Protein AF-A0A4Q6C7U1-F1 (afdb_monomer_lite)

Secondary structure (DSSP, 8-state):
---HHHHHHHHHHHHHHHHHHHH-HHHHHHHHHHHHHHHHHHHHHT--SGGGS--------

pLDDT: mean 73.85, std 13.38, range [44.75, 90.19]

Foldseek 3Di:
DDDPVNVVVVVLVVQLVVVCVPPNNVVSCVVSVCVVVVVVVVVVVVPDPCVPPPPPPVPPD

Radius of gyration: 18.03 Å; chains: 1; bounding box: 35×18×55 Å

Structure (mmCIF, N/CA/C/O backbone):
data_AF-A0A4Q6C7U1-F1
#
_entry.id   AF-A0A4Q6C7U1-F1
#
loop_
_atom_site.group_PDB
_atom_site.id
_atom_site.type_symbol
_atom_site.label_atom_id
_atom_site.label_alt_id
_atom_site.label_comp_id
_atom_site.label_asym_id
_atom_site.label_entity_id
_atom_site.label_seq_id
_atom_site.pdbx_PDB_ins_code
_atom_site.Cartn_x
_atom_site.Cartn_y
_atom_site.Cartn_z
_atom_site.occupancy
_atom_site.B_iso_or_equiv
_atom_site.auth_seq_id
_atom_site.auth_comp_id
_atom_site.auth_asym_id
_atom_site.auth_atom_id
_atom_site.pdbx_PDB_model_num
ATOM 1 N N . VAL A 1 1 ? -8.473 -11.450 -20.588 1.00 55.59 1 VAL A N 1
ATOM 2 C CA . VAL A 1 1 ? -7.038 -11.366 -20.233 1.00 55.59 1 VAL A CA 1
ATOM 3 C C . VAL A 1 1 ? -6.893 -10.976 -18.762 1.00 55.59 1 VAL A C 1
ATOM 5 O O . VAL A 1 1 ? -7.508 -9.991 -18.354 1.00 55.59 1 VAL A O 1
ATOM 8 N N . PRO A 1 2 ? -6.203 -11.762 -17.919 1.00 49.75 2 PRO A N 1
ATOM 9 C CA . PRO A 1 2 ? -5.848 -11.329 -16.572 1.00 49.75 2 PRO A CA 1
ATOM 10 C C . PRO A 1 2 ? -4.616 -10.415 -16.647 1.00 49.75 2 PRO A C 1
ATOM 12 O O . PRO A 1 2 ? -3.521 -10.873 -16.951 1.00 49.75 2 PRO A O 1
ATOM 15 N N . ASN A 1 3 ? -4.788 -9.115 -16.394 1.00 73.50 3 ASN A N 1
ATOM 16 C CA . ASN A 1 3 ? -3.647 -8.214 -16.228 1.00 73.50 3 ASN A CA 1
ATOM 17 C C . ASN A 1 3 ? -3.026 -8.416 -14.842 1.00 73.50 3 ASN A C 1
ATOM 19 O O . ASN A 1 3 ? -3.744 -8.473 -13.845 1.00 73.50 3 ASN A O 1
ATOM 23 N N . PHE A 1 4 ? -1.696 -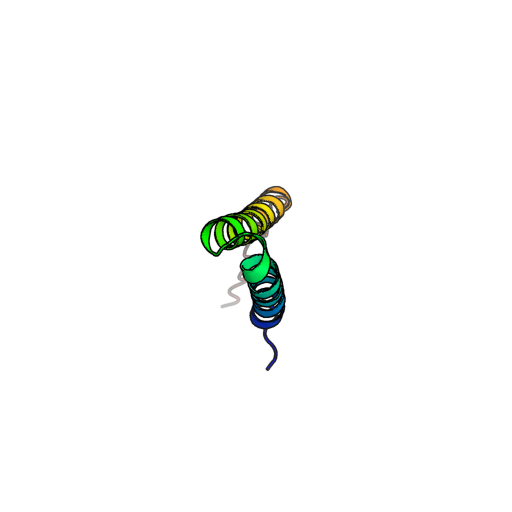8.412 -14.770 1.00 72.69 4 PHE A N 1
ATOM 24 C CA . PHE A 1 4 ? -0.947 -8.422 -13.509 1.00 72.69 4 PHE A CA 1
ATOM 25 C C . PHE A 1 4 ? -1.390 -7.288 -12.568 1.00 72.69 4 PHE A C 1
ATOM 27 O O . PHE A 1 4 ? -1.654 -7.520 -11.391 1.00 72.69 4 PHE A O 1
ATOM 34 N N . VAL A 1 5 ? -1.639 -6.092 -13.121 1.00 73.56 5 VAL A N 1
ATOM 35 C CA . VAL A 1 5 ? -2.176 -4.943 -12.368 1.00 73.56 5 VAL A CA 1
ATOM 36 C C . VAL A 1 5 ? -3.519 -5.253 -11.699 1.00 73.56 5 VAL A C 1
ATOM 38 O O . VAL A 1 5 ? -3.793 -4.804 -10.590 1.00 73.56 5 VAL A O 1
ATOM 41 N N . ARG A 1 6 ? -4.351 -6.072 -12.352 1.00 77.38 6 ARG A N 1
ATOM 42 C CA . ARG A 1 6 ? -5.674 -6.455 -11.860 1.00 77.38 6 ARG A CA 1
ATOM 43 C C . ARG A 1 6 ? -5.569 -7.489 -10.734 1.00 77.38 6 ARG A C 1
ATOM 45 O O . ARG A 1 6 ? -6.393 -7.463 -9.826 1.00 77.38 6 ARG A O 1
ATOM 52 N N . GLY A 1 7 ? -4.548 -8.348 -10.766 1.00 81.00 7 GLY A N 1
ATOM 53 C CA . GLY A 1 7 ? -4.221 -9.266 -9.670 1.00 81.00 7 GLY A CA 1
ATOM 54 C C . GLY A 1 7 ? -3.754 -8.526 -8.413 1.00 81.00 7 GLY A C 1
ATOM 55 O O . GLY A 1 7 ? -4.300 -8.749 -7.333 1.00 81.00 7 GLY A O 1
ATOM 56 N N . SER A 1 8 ? -2.825 -7.578 -8.561 1.00 81.25 8 SER A N 1
ATOM 57 C CA . SER A 1 8 ? -2.325 -6.771 -7.436 1.00 81.25 8 SER A CA 1
ATOM 58 C C . SER A 1 8 ? -3.403 -5.860 -6.842 1.00 81.25 8 SER A C 1
ATOM 60 O O . SER A 1 8 ? -3.504 -5.733 -5.622 1.00 81.25 8 SER A O 1
ATOM 62 N N . ALA A 1 9 ? -4.270 -5.284 -7.683 1.00 81.50 9 ALA A N 1
ATOM 63 C CA . ALA A 1 9 ? -5.399 -4.476 -7.222 1.00 81.50 9 ALA A CA 1
ATOM 64 C C . ALA A 1 9 ? -6.400 -5.287 -6.380 1.00 81.50 9 ALA A C 1
ATOM 66 O O . ALA A 1 9 ? -6.909 -4.781 -5.382 1.00 81.50 9 ALA A O 1
ATOM 67 N N . ILE A 1 10 ? -6.653 -6.553 -6.734 1.00 84.69 10 ILE A N 1
ATOM 68 C CA . ILE A 1 10 ? -7.517 -7.451 -5.950 1.00 84.69 10 ILE A CA 1
ATOM 69 C C . ILE A 1 10 ? -6.935 -7.716 -4.559 1.00 84.69 10 ILE A C 1
ATOM 71 O O . ILE A 1 10 ? -7.687 -7.696 -3.589 1.00 84.69 10 ILE A O 1
ATOM 75 N N . PHE A 1 11 ? -5.618 -7.908 -4.446 1.00 82.31 11 PHE A N 1
ATOM 76 C CA . PHE A 1 11 ? -4.940 -8.076 -3.156 1.00 82.31 11 PHE A CA 1
ATOM 77 C C . PHE A 1 11 ? -5.023 -6.819 -2.279 1.00 82.31 11 PHE A C 1
ATOM 79 O O . PHE A 1 11 ? -5.290 -6.906 -1.081 1.00 82.31 11 PHE A O 1
ATOM 86 N N . ALA A 1 12 ? -4.840 -5.639 -2.876 1.00 82.81 12 ALA A N 1
ATOM 87 C CA . ALA A 1 12 ? -4.952 -4.373 -2.155 1.00 82.81 12 ALA A CA 1
ATOM 88 C C . ALA A 1 12 ? -6.390 -4.119 -1.666 1.00 82.81 12 ALA A C 1
ATOM 90 O O . ALA A 1 12 ? -6.605 -3.730 -0.516 1.00 82.81 12 ALA A O 1
ATOM 91 N N . VAL A 1 13 ? -7.386 -4.380 -2.519 1.00 84.69 13 VAL A N 1
ATOM 92 C CA . VAL A 1 13 ? -8.806 -4.181 -2.194 1.00 84.69 13 VAL A CA 1
ATOM 93 C C . VAL A 1 13 ? -9.302 -5.191 -1.161 1.00 84.69 13 VAL A C 1
ATOM 95 O O . VAL A 1 13 ? -10.055 -4.806 -0.268 1.00 84.69 13 VAL A O 1
ATOM 98 N N . SER A 1 14 ? -8.885 -6.458 -1.231 1.00 83.19 14 SER A N 1
ATOM 99 C CA . SER A 1 14 ? -9.265 -7.464 -0.232 1.00 83.19 14 SER A CA 1
ATOM 100 C C . SER A 1 14 ? -8.666 -7.150 1.142 1.00 83.19 14 SER A C 1
ATOM 102 O O . SER A 1 14 ? -9.383 -7.201 2.143 1.00 83.19 14 SER A O 1
ATOM 104 N N . GLY A 1 15 ? -7.401 -6.715 1.190 1.00 80.81 15 GLY A N 1
ATOM 105 C CA . GLY A 1 15 ? -6.764 -6.217 2.412 1.00 80.81 15 GLY A CA 1
ATOM 106 C C . GLY A 1 15 ? -7.480 -4.993 2.990 1.00 80.81 15 GLY A C 1
ATOM 107 O O . GLY A 1 15 ? -7.776 -4.954 4.184 1.00 80.81 15 GLY A O 1
ATOM 108 N N . PHE A 1 16 ? -7.850 -4.026 2.142 1.00 82.00 16 PHE A N 1
ATOM 109 C CA . PHE A 1 16 ? -8.631 -2.858 2.559 1.00 82.00 16 PHE A CA 1
ATOM 110 C C . PHE A 1 16 ? -10.012 -3.243 3.104 1.00 82.00 16 PHE A C 1
ATOM 112 O O . PHE A 1 16 ? -10.431 -2.732 4.142 1.00 82.00 16 PHE A O 1
ATOM 119 N N . ALA A 1 17 ? -10.720 -4.151 2.426 1.00 82.62 17 ALA A N 1
ATOM 120 C CA . ALA A 1 17 ? -12.043 -4.612 2.834 1.00 82.62 17 ALA A CA 1
ATOM 121 C C . ALA A 1 17 ? -12.009 -5.315 4.199 1.00 82.62 17 ALA A C 1
ATOM 123 O O . ALA A 1 17 ? -12.886 -5.070 5.027 1.00 82.62 17 ALA A O 1
ATOM 124 N N . TYR A 1 18 ? -10.972 -6.119 4.456 1.00 81.25 18 TYR A N 1
ATOM 125 C CA . TYR A 1 18 ? -10.751 -6.759 5.752 1.00 81.25 18 TYR A CA 1
ATOM 126 C C . TYR A 1 18 ? -10.474 -5.727 6.856 1.00 81.25 18 TYR A C 1
ATOM 128 O O . TYR A 1 18 ? -11.059 -5.772 7.938 1.00 81.25 18 TYR A O 1
ATOM 136 N N . LEU A 1 19 ? -9.627 -4.738 6.567 1.00 74.88 19 LEU A N 1
ATOM 137 C CA . LEU A 1 19 ? -9.179 -3.766 7.562 1.00 74.88 19 LEU A CA 1
ATOM 138 C C . LEU A 1 19 ? -10.228 -2.689 7.882 1.00 74.88 19 LEU A C 1
ATOM 140 O O . LEU A 1 19 ? -10.312 -2.215 9.019 1.00 74.88 19 LEU A O 1
ATOM 144 N N . LYS A 1 20 ? -11.074 -2.346 6.901 1.00 73.69 20 LYS A N 1
ATOM 145 C CA . LYS A 1 20 ? -12.186 -1.394 7.039 1.00 73.69 20 LYS A CA 1
ATOM 146 C C . LYS A 1 20 ? -13.128 -1.768 8.185 1.00 73.69 20 LYS A C 1
ATOM 148 O O . LYS A 1 20 ? -13.620 -0.871 8.865 1.00 73.69 20 LYS A O 1
ATOM 153 N N . GLY A 1 21 ? -13.362 -3.066 8.400 1.00 72.69 21 GLY A N 1
ATOM 154 C CA . GLY A 1 21 ? -14.250 -3.565 9.452 1.00 72.69 21 GLY A CA 1
ATOM 155 C C . GLY A 1 21 ? -13.711 -3.378 10.872 1.00 72.69 21 GLY A C 1
ATOM 156 O O . GLY A 1 21 ? -14.504 -3.249 11.797 1.00 72.69 21 GLY A O 1
ATOM 157 N N . SER A 1 22 ? -12.386 -3.321 11.050 1.00 70.81 22 SER A N 1
ATOM 158 C CA . SER A 1 22 ? -11.762 -3.292 12.382 1.00 70.81 22 SER A CA 1
ATOM 159 C C . SER A 1 22 ? -11.152 -1.943 12.768 1.00 70.81 22 SER A C 1
ATOM 161 O O . SER A 1 22 ? -11.086 -1.646 13.956 1.00 70.81 22 SER A O 1
ATOM 163 N N . MET A 1 23 ? -10.672 -1.142 11.810 1.00 72.00 23 MET A N 1
ATOM 164 C CA . MET A 1 23 ? -9.866 0.063 12.090 1.00 72.00 23 MET A CA 1
ATOM 165 C C . MET A 1 23 ? -10.456 1.366 11.527 1.00 72.00 23 MET A C 1
ATOM 167 O O . MET A 1 23 ? -9.902 2.445 11.752 1.00 72.00 23 MET A O 1
ATOM 171 N N . GLY A 1 24 ? -11.584 1.284 10.815 1.00 80.31 24 GLY A N 1
ATOM 172 C CA . GLY A 1 24 ? -12.204 2.419 10.136 1.00 80.31 24 GLY A CA 1
ATOM 173 C C . GLY A 1 24 ? -11.542 2.759 8.795 1.00 80.31 24 GLY A C 1
ATOM 174 O O . GLY A 1 24 ? -10.398 2.402 8.512 1.00 80.31 24 GLY A O 1
ATOM 175 N N . VAL A 1 25 ? -12.294 3.459 7.942 1.00 82.81 25 VAL A N 1
ATOM 176 C CA . VAL A 1 25 ? -11.928 3.734 6.538 1.00 82.81 25 VAL A CA 1
ATOM 177 C C . VAL A 1 25 ? -10.616 4.515 6.422 1.00 82.81 25 VAL A C 1
ATOM 179 O O . VAL A 1 25 ? -9.799 4.203 5.560 1.00 82.81 25 VAL A O 1
ATOM 182 N N . LEU A 1 26 ? -10.404 5.501 7.299 1.00 85.94 26 LEU A N 1
ATOM 183 C CA . LEU A 1 26 ? -9.241 6.389 7.254 1.00 85.94 26 LEU A CA 1
ATOM 184 C C . LEU A 1 26 ? -7.930 5.632 7.505 1.00 85.94 26 LEU A C 1
ATOM 186 O O . LEU A 1 26 ? -7.017 5.696 6.685 1.00 85.94 26 LEU A O 1
ATOM 190 N N . ASN A 1 27 ? -7.862 4.868 8.599 1.00 84.69 27 ASN A N 1
ATOM 191 C CA . ASN A 1 27 ? -6.672 4.090 8.949 1.00 84.69 27 ASN A CA 1
ATOM 192 C C . ASN A 1 27 ? -6.395 2.996 7.912 1.00 84.69 27 ASN A C 1
ATOM 194 O O . ASN A 1 27 ? -5.249 2.791 7.515 1.00 84.69 27 ASN A O 1
ATOM 198 N N . ALA A 1 28 ? -7.448 2.336 7.419 1.00 84.62 28 ALA A N 1
ATOM 199 C CA . ALA A 1 28 ? -7.309 1.324 6.381 1.00 84.62 28 ALA A CA 1
ATOM 200 C C . ALA A 1 28 ? -6.745 1.905 5.072 1.00 84.62 28 ALA A C 1
ATOM 202 O O . ALA A 1 28 ? -5.877 1.292 4.450 1.00 84.62 28 ALA A O 1
ATOM 203 N N . ALA A 1 29 ? -7.197 3.099 4.672 1.00 84.00 29 ALA A N 1
ATOM 204 C CA . ALA A 1 29 ? -6.734 3.758 3.452 1.00 84.00 29 ALA A CA 1
ATOM 205 C C . ALA A 1 29 ? -5.277 4.214 3.585 1.00 84.00 29 ALA A C 1
ATOM 207 O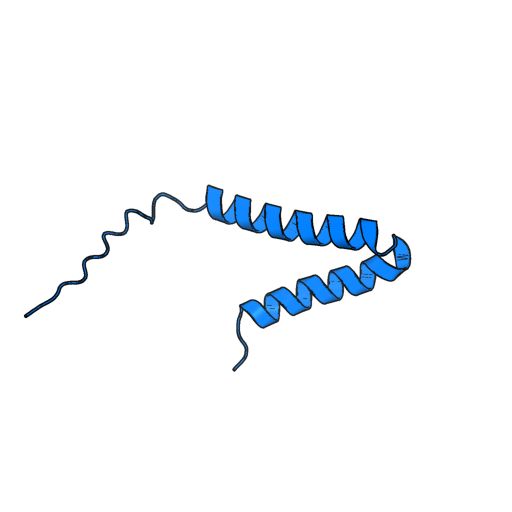 O . ALA A 1 29 ? -4.489 4.018 2.661 1.00 84.00 29 ALA A O 1
ATOM 208 N N . MET A 1 30 ? -4.904 4.759 4.749 1.00 87.62 30 MET A N 1
ATOM 209 C CA . MET A 1 30 ? -3.521 5.147 5.027 1.00 87.62 30 MET A CA 1
ATOM 210 C C . MET A 1 30 ? -2.570 3.952 4.992 1.00 87.62 30 MET A C 1
ATOM 212 O O . MET A 1 30 ? -1.501 4.055 4.393 1.00 87.62 30 MET A O 1
ATOM 216 N N . LEU A 1 31 ? -2.956 2.809 5.570 1.00 86.56 31 LEU A N 1
ATOM 217 C CA . LEU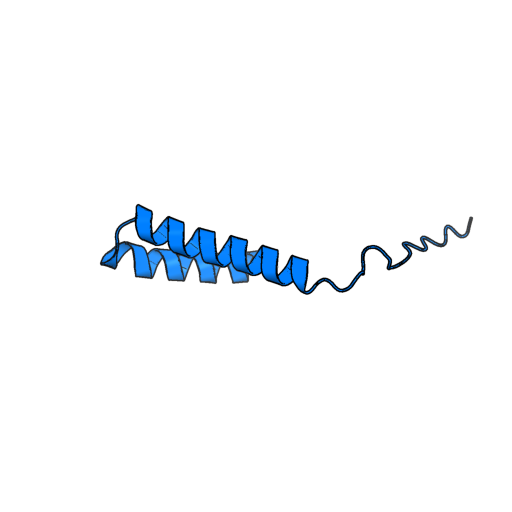 A 1 31 ? -2.101 1.622 5.572 1.00 86.56 31 LEU A CA 1
ATOM 218 C C . LEU A 1 31 ? -1.902 1.067 4.155 1.00 86.56 31 LEU A C 1
ATOM 220 O O . LEU A 1 31 ? -0.770 0.844 3.734 1.00 86.56 31 LEU A O 1
ATOM 224 N N . VAL A 1 32 ? -2.989 0.884 3.401 1.00 86.50 32 VAL A N 1
ATOM 225 C CA . VAL A 1 32 ? -2.926 0.343 2.032 1.00 86.50 32 VAL A CA 1
ATOM 226 C C . VAL A 1 32 ? -2.169 1.287 1.098 1.00 86.50 32 VAL A C 1
ATOM 228 O O . VAL A 1 32 ? -1.321 0.837 0.327 1.00 86.50 32 VAL A O 1
ATOM 231 N N . GLY A 1 33 ? -2.421 2.595 1.202 1.00 86.06 33 GLY A N 1
ATOM 232 C CA . GLY A 1 33 ? -1.691 3.613 0.449 1.00 86.06 33 GLY A CA 1
ATOM 233 C C . GLY A 1 33 ? -0.199 3.615 0.779 1.00 86.06 33 GLY A C 1
ATOM 234 O O . GLY A 1 33 ? 0.618 3.613 -0.137 1.00 86.06 33 GLY A O 1
ATOM 235 N N . SER A 1 34 ? 0.155 3.534 2.066 1.00 90.19 34 SER A N 1
ATOM 236 C CA . SER A 1 34 ? 1.547 3.475 2.528 1.00 90.19 34 SER A CA 1
ATOM 237 C C . SER A 1 34 ? 2.278 2.235 2.012 1.00 90.19 34 SER A C 1
ATOM 239 O O . SER A 1 34 ? 3.387 2.353 1.501 1.00 90.19 34 SER A O 1
ATOM 241 N N . ILE A 1 35 ? 1.645 1.057 2.040 1.00 86.94 35 ILE A N 1
ATOM 242 C CA . ILE A 1 35 ? 2.233 -0.176 1.490 1.00 86.94 35 ILE A CA 1
ATOM 243 C C . ILE A 1 35 ? 2.435 -0.057 -0.026 1.00 86.94 35 ILE A C 1
ATOM 245 O O . ILE A 1 35 ? 3.477 -0.461 -0.537 1.00 86.94 35 ILE A O 1
ATOM 249 N N . CYS A 1 36 ? 1.472 0.521 -0.749 1.00 86.50 36 CYS A N 1
ATOM 250 C CA . CYS A 1 36 ? 1.582 0.708 -2.195 1.00 86.50 36 CYS A CA 1
ATOM 251 C C . CYS A 1 36 ? 2.706 1.689 -2.563 1.00 86.50 36 CYS A C 1
ATOM 253 O O . CYS A 1 36 ? 3.515 1.397 -3.443 1.00 86.50 36 CYS A O 1
ATOM 255 N N . PHE A 1 37 ? 2.778 2.833 -1.879 1.00 86.50 37 PHE A N 1
ATOM 256 C CA . PHE A 1 37 ? 3.827 3.832 -2.098 1.00 86.50 37 PHE A CA 1
ATOM 257 C C . PHE A 1 37 ? 5.199 3.319 -1.660 1.00 86.50 37 PHE A C 1
ATOM 259 O O . PHE A 1 37 ? 6.179 3.497 -2.376 1.00 86.50 37 PHE A O 1
ATOM 266 N N . GLY A 1 38 ? 5.264 2.638 -0.516 1.00 89.31 38 GLY A N 1
ATOM 267 C CA . GLY A 1 38 ? 6.473 1.998 -0.013 1.00 89.31 38 GLY A CA 1
ATOM 268 C C . GLY A 1 38 ? 6.981 0.927 -0.972 1.00 89.31 38 GLY A C 1
ATOM 269 O O . GLY A 1 38 ? 8.155 0.935 -1.312 1.00 89.31 38 GLY A O 1
ATOM 270 N N . GLY A 1 39 ? 6.101 0.066 -1.489 1.00 84.50 39 GLY A N 1
ATOM 271 C CA . GLY A 1 39 ? 6.450 -0.926 -2.508 1.00 84.50 39 GLY A CA 1
ATOM 272 C C . GLY A 1 39 ? 6.944 -0.292 -3.810 1.00 84.50 39 GLY A C 1
ATOM 273 O O . GLY A 1 39 ? 7.931 -0.753 -4.375 1.00 84.50 39 GLY A O 1
ATOM 274 N N . ALA A 1 40 ? 6.317 0.802 -4.254 1.00 84.00 40 ALA A N 1
ATOM 275 C CA . ALA A 1 40 ? 6.772 1.551 -5.423 1.00 84.00 40 ALA A CA 1
ATOM 276 C C . ALA A 1 40 ? 8.164 2.162 -5.206 1.00 84.00 40 ALA A C 1
ATOM 278 O O . ALA A 1 40 ? 9.020 2.029 -6.075 1.00 84.00 40 ALA A O 1
ATOM 279 N N . LEU A 1 41 ? 8.411 2.768 -4.041 1.00 85.38 41 LEU A N 1
ATOM 280 C CA . LEU A 1 41 ? 9.716 3.320 -3.672 1.00 85.38 41 LEU A CA 1
ATOM 281 C C . LEU A 1 41 ? 10.777 2.228 -3.521 1.00 85.38 41 LEU A C 1
ATOM 283 O O . LEU A 1 41 ? 11.892 2.419 -3.981 1.00 85.38 41 LEU A O 1
ATOM 287 N N . LEU A 1 42 ? 10.443 1.076 -2.937 1.00 82.38 42 LEU A N 1
ATOM 288 C CA . LEU A 1 42 ? 11.355 -0.066 -2.840 1.00 82.38 42 LEU A CA 1
ATOM 289 C C . LEU A 1 42 ? 11.715 -0.619 -4.220 1.00 82.38 42 LEU A C 1
ATOM 291 O O . LEU A 1 42 ? 12.884 -0.895 -4.470 1.00 82.38 42 LEU A O 1
ATOM 295 N N . CYS A 1 43 ? 10.745 -0.724 -5.131 1.00 80.62 43 CYS A N 1
ATOM 296 C C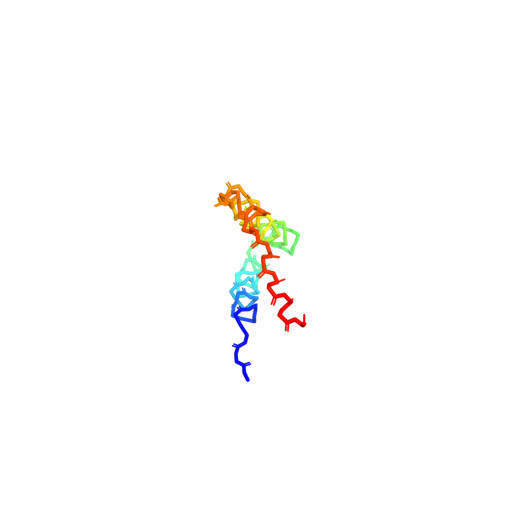A . CYS A 1 43 ? 11.027 -1.045 -6.529 1.00 80.62 43 CYS A CA 1
ATOM 297 C C . CYS A 1 43 ? 11.914 0.018 -7.182 1.00 80.62 43 CYS A C 1
ATOM 299 O O . CYS A 1 43 ? 12.812 -0.342 -7.929 1.00 80.62 43 CYS A O 1
ATOM 301 N N . LEU A 1 44 ? 11.689 1.302 -6.888 1.00 82.06 44 LEU A N 1
ATOM 302 C CA . LEU A 1 44 ? 12.485 2.406 -7.425 1.00 82.06 44 LEU A CA 1
ATOM 303 C C . LEU A 1 44 ? 13.933 2.374 -6.913 1.00 82.06 44 LEU A C 1
ATOM 305 O O . LEU A 1 44 ? 14.855 2.627 -7.676 1.00 82.06 44 LEU A O 1
ATOM 309 N N . LEU A 1 45 ? 14.128 2.036 -5.636 1.00 79.38 45 LEU A N 1
ATOM 310 C CA . LEU A 1 45 ? 15.440 1.894 -4.999 1.00 79.38 45 LEU A CA 1
ATOM 311 C C . LEU A 1 45 ? 16.170 0.620 -5.445 1.00 79.38 45 LEU A C 1
ATOM 313 O O . LEU A 1 45 ? 17.394 0.610 -5.500 1.00 79.38 45 LEU A O 1
ATOM 317 N N . GLY A 1 46 ? 15.429 -0.451 -5.744 1.00 71.38 46 GLY A N 1
ATOM 318 C CA . GLY A 1 46 ? 15.959 -1.702 -6.293 1.00 71.38 46 GLY A CA 1
ATOM 319 C C . GLY A 1 46 ? 16.124 -1.694 -7.814 1.00 71.38 46 GLY A C 1
ATOM 320 O O . GLY A 1 46 ? 16.580 -2.688 -8.377 1.00 71.38 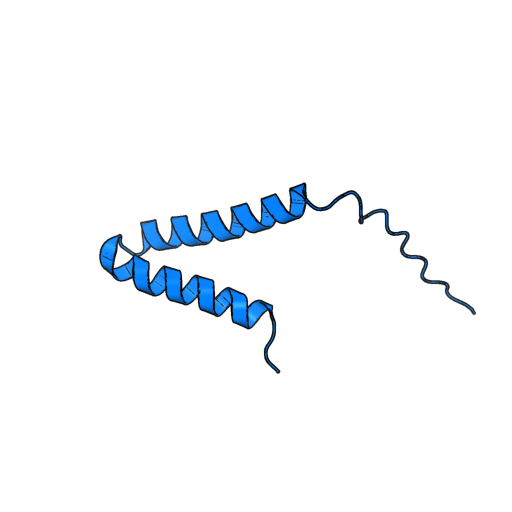46 GLY A O 1
ATOM 321 N N . MET A 1 47 ? 15.744 -0.604 -8.483 1.00 66.25 47 MET A N 1
ATOM 322 C CA . MET A 1 47 ? 15.951 -0.419 -9.913 1.00 66.25 47 MET A CA 1
ATOM 323 C C . MET A 1 47 ? 17.416 -0.028 -10.139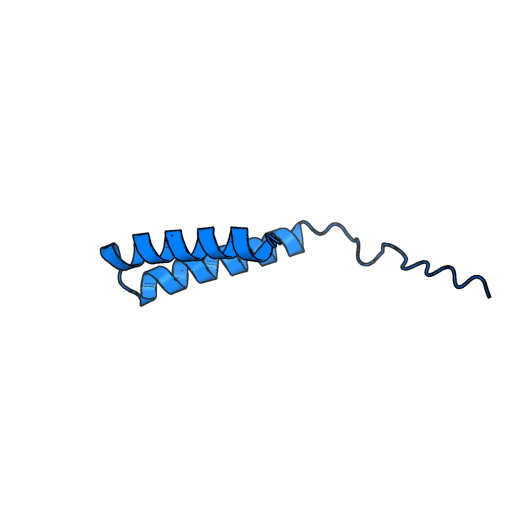 1.00 66.25 47 MET A C 1
ATOM 325 O O . MET A 1 47 ? 17.746 1.145 -10.288 1.00 66.25 47 MET A O 1
ATOM 329 N N . ASP A 1 48 ? 18.290 -1.033 -10.112 1.00 55.22 48 ASP A N 1
ATOM 330 C CA . ASP A 1 48 ? 19.690 -0.938 -10.529 1.00 55.22 48 ASP A CA 1
ATOM 331 C C . ASP A 1 48 ? 19.733 -0.354 -11.948 1.00 55.22 48 ASP A C 1
ATOM 333 O O . ASP A 1 48 ? 19.182 -0.958 -12.869 1.00 55.22 48 ASP A O 1
ATOM 337 N N . GLU A 1 49 ? 20.234 0.880 -12.062 1.00 54.31 49 GLU A N 1
ATOM 338 C CA . GLU A 1 49 ? 20.588 1.682 -13.248 1.00 54.31 49 GLU A CA 1
ATOM 339 C C . GLU A 1 49 ? 20.099 1.225 -14.650 1.00 54.31 49 GLU A C 1
ATOM 341 O O . GLU A 1 49 ? 20.799 1.344 -15.647 1.00 54.31 49 GLU A O 1
ATOM 346 N N . THR A 1 50 ? 18.853 0.769 -14.810 1.00 54.38 50 THR A N 1
ATOM 347 C CA . THR A 1 50 ? 18.338 0.283 -16.110 1.00 54.38 50 THR A CA 1
ATOM 348 C C . THR A 1 50 ? 17.687 1.410 -16.927 1.00 54.38 50 THR A C 1
ATOM 350 O O . THR A 1 50 ? 17.163 1.175 -18.011 1.00 54.38 50 THR A O 1
ATOM 353 N N . PHE A 1 51 ? 17.789 2.671 -16.483 1.00 49.84 51 PHE A N 1
ATOM 354 C CA . PHE A 1 51 ? 17.677 3.800 -17.422 1.00 49.84 51 PHE A CA 1
ATOM 355 C C . PHE A 1 51 ? 18.904 3.879 -18.356 1.00 49.84 51 PHE A C 1
ATOM 357 O O . PHE A 1 51 ? 18.859 4.574 -19.363 1.00 49.84 51 PHE A O 1
ATOM 364 N N . SER A 1 52 ? 19.963 3.115 -18.052 1.00 48.06 52 SER A N 1
ATOM 365 C CA . SER A 1 52 ? 21.109 2.848 -18.926 1.00 48.06 52 SER A CA 1
ATOM 366 C C . SER A 1 52 ? 21.026 1.459 -19.579 1.00 48.06 52 SER A C 1
ATOM 368 O O . SER A 1 52 ? 22.040 0.859 -19.929 1.00 48.06 52 SER A O 1
ATOM 370 N N . ARG A 1 53 ? 19.820 0.899 -19.773 1.00 44.75 53 ARG A N 1
ATOM 371 C CA . ARG A 1 53 ? 19.659 0.012 -20.927 1.00 44.75 53 ARG A CA 1
ATOM 372 C C . ARG A 1 53 ? 19.510 0.944 -22.107 1.00 44.75 53 ARG A C 1
ATOM 374 O O . ARG A 1 53 ? 18.421 1.465 -22.338 1.00 44.75 53 ARG A O 1
ATOM 381 N N . ASP A 1 54 ? 20.644 1.188 -22.754 1.00 54.41 54 ASP A N 1
ATOM 382 C CA . ASP A 1 54 ? 20.717 1.833 -24.050 1.00 54.41 54 ASP A CA 1
ATOM 383 C C . ASP A 1 54 ? 19.547 1.318 -24.887 1.00 54.41 54 ASP A C 1
ATOM 385 O O . ASP A 1 54 ? 19.360 0.112 -25.104 1.00 54.41 54 ASP A O 1
ATOM 389 N N . LEU A 1 55 ? 18.653 2.246 -25.186 1.00 49.62 55 LEU A N 1
ATOM 390 C CA . LEU A 1 55 ? 17.512 2.027 -26.035 1.00 49.62 55 LEU A CA 1
ATOM 391 C C . LEU A 1 55 ? 18.084 2.030 -27.449 1.00 49.62 55 LEU A C 1
ATOM 393 O O . LEU A 1 55 ? 17.844 2.968 -28.205 1.00 49.62 55 LEU A O 1
ATOM 397 N N . ASP A 1 56 ? 18.892 1.016 -27.764 1.00 54.59 56 ASP A N 1
ATOM 398 C CA . ASP A 1 56 ? 19.390 0.767 -29.106 1.00 54.59 56 ASP A CA 1
ATOM 399 C C . ASP A 1 56 ? 18.180 0.287 -29.914 1.00 54.59 56 ASP A C 1
ATOM 401 O O . ASP A 1 56 ? 17.940 -0.898 -30.157 1.00 54.59 56 ASP A O 1
ATOM 405 N N . TYR A 1 57 ? 17.309 1.241 -30.237 1.00 58.62 57 TYR A N 1
ATOM 406 C CA . TYR A 1 57 ? 16.497 1.161 -31.426 1.00 58.62 57 TYR A CA 1
ATOM 407 C C . TYR A 1 57 ? 17.501 1.208 -32.576 1.00 58.62 57 TYR A C 1
ATOM 409 O O . TYR A 1 57 ? 17.797 2.277 -33.102 1.00 58.62 57 TYR A O 1
ATOM 417 N N . SER A 1 58 ? 18.068 0.055 -32.927 1.00 57.53 58 SER A N 1
ATOM 418 C CA . SER A 1 58 ? 18.672 -0.141 -34.237 1.00 57.53 58 SER A CA 1
ATOM 419 C C . SER A 1 58 ? 17.574 0.123 -35.271 1.00 57.53 58 SER A C 1
ATOM 421 O O . SER A 1 58 ? 16.790 -0.757 -35.622 1.00 57.53 58 SER A O 1
ATOM 423 N N . GLU A 1 59 ? 17.457 1.381 -35.691 1.00 60.84 59 GLU A N 1
ATOM 424 C CA . GLU A 1 59 ? 16.744 1.777 -36.894 1.00 60.84 59 GLU A CA 1
ATOM 425 C C . GLU A 1 59 ? 17.641 1.374 -38.067 1.00 60.84 59 GLU A C 1
ATOM 427 O O . GLU A 1 59 ? 18.474 2.135 -38.551 1.00 60.84 59 GLU A O 1
ATOM 432 N N . GLU A 1 60 ? 17.533 0.106 -38.457 1.00 55.38 60 GLU A N 1
ATOM 433 C CA . GLU A 1 60 ? 18.056 -0.393 -39.724 1.00 55.38 60 GLU A CA 1
ATOM 434 C C . GLU A 1 60 ? 17.149 0.116 -40.856 1.00 55.38 60 GLU A C 1
ATOM 436 O O . GLU A 1 60 ? 16.144 -0.504 -41.209 1.00 55.38 60 GLU A O 1
ATOM 441 N N . GLY A 1 61 ? 17.501 1.295 -41.379 1.00 48.06 61 GLY A N 1
ATOM 442 C CA . GLY A 1 61 ? 16.943 1.912 -42.585 1.00 48.06 61 GLY A CA 1
ATOM 443 C C . GLY A 1 61 ? 18.023 2.224 -43.609 1.00 48.06 61 GLY A C 1
ATOM 444 O O . GLY A 1 61 ? 19.058 2.805 -43.211 1.00 48.06 61 GLY A O 1
#

Sequence (61 aa):
VPNFVRGSAIFAVSGFAYLKGSMGVLNAAMLVGSICFGGALLCLLGMDETFSRDLDYSEEG